Protein AF-A0A384K757-F1 (afdb_monomer_lite)

Secondary structure (DSSP, 8-state):
----------PPPPP--------TT----BTTB---SSTHHHHHHHHHHHHH--TT----

Structure (mmCIF, N/CA/C/O backbone):
data_AF-A0A384K757-F1
#
_entry.id   AF-A0A384K757-F1
#
loop_
_atom_site.group_PDB
_atom_site.id
_atom_site.type_symbol
_atom_site.label_atom_id
_atom_site.label_alt_id
_atom_site.label_comp_id
_atom_site.label_asym_id
_atom_site.label_entity_id
_atom_site.label_seq_id
_atom_site.pdbx_PDB_ins_code
_atom_site.Cartn_x
_atom_site.Cartn_y
_atom_site.Cartn_z
_atom_site.occupancy
_ato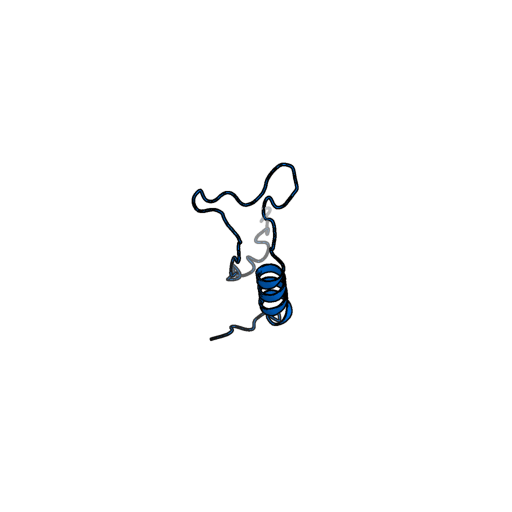m_site.B_iso_or_equiv
_atom_site.auth_seq_id
_atom_site.auth_comp_id
_atom_site.auth_asym_id
_atom_site.auth_atom_id
_atom_site.pdbx_PDB_model_num
ATOM 1 N N . MET A 1 1 ? 37.385 18.719 -32.534 1.00 42.56 1 MET A N 1
ATOM 2 C CA . MET A 1 1 ? 35.932 18.485 -32.677 1.00 42.56 1 MET A CA 1
ATOM 3 C C . MET A 1 1 ? 35.574 17.350 -31.737 1.00 42.56 1 MET A C 1
ATOM 5 O O . MET A 1 1 ? 35.935 16.219 -32.022 1.00 42.56 1 MET A O 1
ATOM 9 N N . SER A 1 2 ? 35.016 17.666 -30.568 1.00 47.31 2 SER A N 1
ATOM 10 C CA . SER A 1 2 ? 34.695 16.668 -29.542 1.00 47.31 2 SER A CA 1
ATOM 11 C C . SER A 1 2 ? 33.220 16.300 -29.673 1.00 47.31 2 SER A C 1
ATOM 13 O O . SER A 1 2 ? 32.356 17.130 -29.398 1.00 47.31 2 SER A O 1
ATOM 15 N N . THR A 1 3 ? 32.918 15.102 -30.166 1.00 59.66 3 THR A N 1
ATOM 16 C CA . THR A 1 3 ? 31.545 14.594 -30.240 1.00 59.66 3 THR A CA 1
ATOM 17 C C . THR A 1 3 ? 31.220 13.895 -28.925 1.00 59.66 3 THR A C 1
ATOM 19 O O . THR A 1 3 ? 31.680 12.782 -28.676 1.00 59.66 3 THR A O 1
ATOM 22 N N . ASN A 1 4 ? 30.453 14.569 -28.067 1.00 64.00 4 ASN A N 1
ATOM 23 C CA . ASN A 1 4 ? 29.940 14.005 -26.820 1.00 64.00 4 ASN A CA 1
ATOM 24 C C . ASN A 1 4 ? 28.910 12.907 -27.125 1.00 64.00 4 ASN A C 1
ATOM 26 O O . ASN A 1 4 ? 27.719 13.172 -27.270 1.00 64.00 4 ASN A O 1
ATOM 30 N N . SER A 1 5 ? 29.373 11.664 -27.202 1.00 63.81 5 SER A N 1
ATOM 31 C CA . SER A 1 5 ? 28.531 10.473 -27.315 1.00 63.81 5 SER A CA 1
ATOM 32 C C . SER A 1 5 ? 27.951 10.102 -25.944 1.00 63.81 5 SER A C 1
ATOM 34 O O . SER A 1 5 ? 28.383 9.134 -25.327 1.00 63.81 5 SER A O 1
ATOM 36 N N . ASN A 1 6 ? 26.984 10.872 -25.436 1.00 61.81 6 ASN A N 1
ATOM 37 C CA . ASN A 1 6 ? 26.142 10.447 -24.308 1.00 61.81 6 ASN A CA 1
ATOM 38 C C . ASN A 1 6 ? 24.686 10.295 -24.754 1.00 61.81 6 ASN A C 1
ATOM 40 O O . ASN A 1 6 ? 23.782 10.970 -24.281 1.00 61.81 6 ASN A O 1
ATOM 44 N N . ILE A 1 7 ? 24.466 9.386 -25.694 1.00 62.56 7 ILE A N 1
ATOM 45 C CA . ILE A 1 7 ? 23.165 8.739 -25.862 1.00 62.56 7 ILE A CA 1
ATOM 46 C C . ILE A 1 7 ? 23.257 7.424 -25.101 1.00 62.56 7 ILE A C 1
ATOM 48 O O . ILE A 1 7 ? 23.425 6.349 -25.670 1.00 62.56 7 ILE A O 1
ATOM 52 N N . SER A 1 8 ? 23.254 7.548 -23.770 1.00 56.25 8 SER A N 1
ATOM 53 C CA . SER A 1 8 ? 23.054 6.413 -22.877 1.00 56.25 8 SER A CA 1
ATOM 54 C C . SER A 1 8 ? 21.756 5.734 -23.305 1.00 56.25 8 SER A C 1
ATOM 56 O O . SER A 1 8 ? 20.719 6.389 -23.391 1.00 56.25 8 SER A O 1
ATOM 58 N N . ALA A 1 9 ? 21.859 4.457 -23.667 1.00 60.16 9 ALA A N 1
ATOM 59 C CA . ALA A 1 9 ? 20.792 3.639 -24.219 1.00 60.16 9 ALA A CA 1
ATOM 60 C C . ALA A 1 9 ? 19.453 3.909 -23.517 1.00 60.16 9 ALA A C 1
ATOM 62 O O . ALA A 1 9 ? 19.293 3.613 -22.332 1.00 60.16 9 ALA A O 1
ATOM 63 N N . MET A 1 10 ? 18.503 4.490 -24.253 1.00 57.81 10 MET A N 1
ATOM 64 C CA . MET A 1 10 ? 17.132 4.671 -23.795 1.00 57.81 10 MET A CA 1
ATOM 65 C C . MET A 1 10 ? 16.522 3.275 -23.655 1.00 57.81 10 MET A C 1
ATOM 67 O O . MET A 1 10 ? 16.049 2.695 -24.633 1.00 57.81 10 MET A O 1
ATOM 71 N N . ALA A 1 11 ? 16.607 2.691 -22.460 1.00 67.19 11 ALA A N 1
ATOM 72 C CA . ALA A 1 11 ? 15.894 1.461 -22.168 1.00 67.19 11 ALA A CA 1
ATOM 73 C C . ALA A 1 11 ? 14.401 1.718 -22.443 1.00 67.19 11 ALA A C 1
ATOM 75 O O . ALA A 1 11 ? 13.881 2.751 -22.007 1.00 67.19 11 ALA A O 1
ATOM 76 N N . PRO A 1 12 ? 13.713 0.842 -23.192 1.00 75.88 12 PRO A N 1
ATOM 77 C CA . PRO A 1 12 ? 12.300 1.035 -23.487 1.00 75.88 12 PRO A CA 1
ATOM 78 C C . PRO A 1 12 ? 11.509 1.175 -22.179 1.00 75.88 12 PRO A C 1
ATOM 80 O O . PRO A 1 12 ? 11.742 0.422 -21.228 1.00 75.88 12 PRO A O 1
ATOM 83 N N . ILE A 1 13 ? 10.603 2.159 -22.120 1.00 78.75 13 ILE A N 1
ATOM 84 C CA . ILE A 1 13 ? 9.763 2.398 -20.940 1.00 78.75 13 ILE A CA 1
ATOM 85 C C . ILE A 1 13 ? 8.958 1.127 -20.674 1.00 78.75 13 ILE A C 1
ATOM 87 O O . ILE A 1 13 ? 8.235 0.638 -21.540 1.00 78.75 13 ILE A O 1
ATOM 91 N N . LYS A 1 14 ? 9.137 0.561 -19.480 1.00 79.94 14 LYS A N 1
ATOM 92 C CA . LYS A 1 14 ? 8.492 -0.688 -19.094 1.00 79.94 14 LYS A CA 1
ATOM 93 C C . LYS A 1 14 ? 7.103 -0.398 -18.546 1.00 79.94 14 LYS A C 1
ATOM 95 O O . LYS A 1 14 ? 6.970 0.310 -17.549 1.00 79.94 14 LYS A O 1
ATOM 100 N N . GLU A 1 15 ? 6.100 -1.001 -19.168 1.00 82.69 15 GLU A N 1
ATOM 101 C CA . GLU A 1 15 ? 4.732 -1.007 -18.659 1.00 82.69 15 GLU A CA 1
ATOM 102 C C . GLU A 1 15 ? 4.694 -1.604 -17.246 1.00 82.69 15 GLU A C 1
ATOM 104 O O . GLU A 1 15 ? 5.284 -2.659 -16.978 1.00 82.69 15 GLU A O 1
ATOM 109 N N . PHE A 1 16 ? 4.015 -0.916 -16.328 1.00 83.75 16 PHE A N 1
ATOM 110 C CA . PHE A 1 16 ? 3.876 -1.345 -14.942 1.00 83.75 16 PHE A CA 1
ATOM 111 C C . PHE A 1 16 ? 2.428 -1.217 -14.477 1.00 83.75 16 PHE A C 1
ATOM 113 O O . PHE A 1 16 ? 1.708 -0.288 -14.832 1.00 83.75 16 PHE A O 1
ATOM 120 N N . THR A 1 17 ? 2.005 -2.155 -13.636 1.00 87.81 17 THR A N 1
ATOM 121 C CA . THR A 1 17 ? 0.673 -2.145 -13.032 1.00 87.81 17 THR A CA 1
ATOM 122 C C . THR A 1 17 ? 0.777 -1.652 -11.595 1.00 87.81 17 THR A C 1
ATOM 124 O O . THR A 1 17 ? 1.466 -2.258 -10.774 1.00 87.81 17 THR A O 1
ATOM 127 N N . LEU A 1 18 ? 0.078 -0.562 -11.277 1.00 88.50 18 LEU A N 1
ATOM 128 C CA . LEU A 1 18 ? -0.031 -0.057 -9.911 1.00 88.50 18 LEU A CA 1
ATOM 129 C C . LEU A 1 18 ? -1.223 -0.709 -9.202 1.00 88.50 18 LEU A C 1
ATOM 131 O O . LEU A 1 18 ? -2.362 -0.590 -9.646 1.00 88.50 18 LEU A O 1
ATOM 135 N N . ILE A 1 19 ? -0.962 -1.361 -8.071 1.00 89.31 19 ILE A N 1
ATOM 136 C CA . ILE A 1 19 ? -1.990 -1.922 -7.189 1.00 89.31 19 ILE A CA 1
ATOM 137 C C . ILE A 1 19 ? -1.910 -1.179 -5.859 1.00 89.31 19 ILE A C 1
ATOM 139 O O . ILE A 1 19 ? -0.855 -1.154 -5.228 1.00 89.31 19 ILE A O 1
ATOM 143 N N . VAL A 1 20 ? -3.022 -0.585 -5.426 1.00 89.19 20 VAL A N 1
ATOM 144 C CA . VAL A 1 20 ? -3.08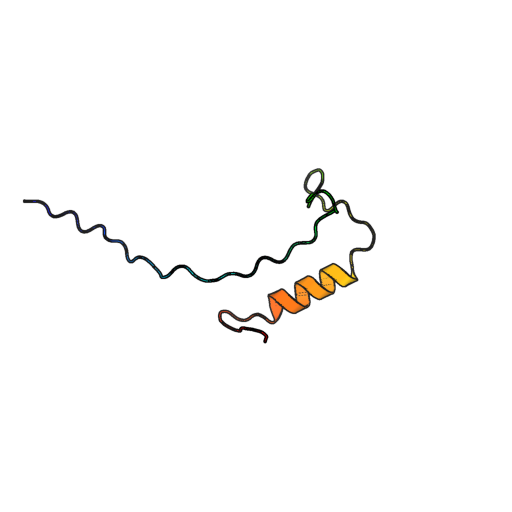5 0.232 -4.209 1.00 89.19 20 VAL A CA 1
ATOM 145 C C . VAL A 1 20 ? -4.368 -0.049 -3.432 1.00 89.19 20 VAL A C 1
ATOM 147 O O . VAL A 1 20 ? -5.431 -0.240 -4.017 1.00 89.19 20 VAL A O 1
ATOM 150 N N . ALA A 1 21 ? -4.266 -0.056 -2.103 1.00 87.50 21 ALA A N 1
ATOM 151 C CA . ALA A 1 21 ? -5.417 0.095 -1.222 1.00 87.50 21 ALA A CA 1
ATOM 152 C C . ALA A 1 21 ? -5.537 1.582 -0.867 1.00 87.50 21 ALA A C 1
ATOM 154 O O . ALA A 1 21 ? -4.595 2.169 -0.332 1.00 87.50 21 ALA A O 1
ATOM 155 N N . ALA A 1 22 ? -6.673 2.195 -1.195 1.00 88.31 22 ALA A N 1
ATOM 156 C CA . ALA A 1 22 ? -6.942 3.611 -0.967 1.00 88.31 22 ALA A CA 1
ATOM 157 C C . ALA A 1 22 ? -8.301 3.782 -0.274 1.00 88.31 22 ALA A C 1
ATOM 159 O O . ALA A 1 22 ? -9.226 2.999 -0.478 1.00 88.31 22 ALA A O 1
ATOM 160 N N . THR A 1 23 ? -8.427 4.811 0.561 1.00 85.50 23 THR A N 1
ATOM 161 C CA . THR A 1 23 ? -9.735 5.258 1.065 1.00 85.50 23 THR A CA 1
ATOM 162 C C . THR A 1 23 ? -10.531 5.945 -0.052 1.00 85.50 23 THR A C 1
ATOM 164 O O . THR A 1 23 ? -9.960 6.350 -1.061 1.00 85.50 23 THR A O 1
ATOM 167 N N . ASN A 1 24 ? -11.828 6.195 0.156 1.00 86.62 24 ASN A N 1
ATOM 168 C CA . ASN A 1 24 ? -12.670 6.931 -0.809 1.00 86.62 24 ASN A CA 1
ATOM 169 C C . ASN A 1 24 ? -12.168 8.358 -1.112 1.00 86.62 24 ASN A C 1
ATOM 171 O O . ASN A 1 24 ? -12.597 8.976 -2.078 1.00 86.62 24 ASN A O 1
ATOM 175 N N . LYS A 1 25 ? -11.269 8.888 -0.273 1.00 90.56 25 LYS A N 1
ATOM 176 C CA . LYS A 1 25 ? -10.594 10.178 -0.463 1.00 90.56 25 LYS A CA 1
ATOM 177 C C . LYS A 1 25 ? -9.171 10.029 -1.015 1.00 90.56 25 LYS A C 1
ATOM 179 O O . LYS A 1 25 ? -8.377 10.951 -0.889 1.00 90.56 25 LYS A O 1
ATOM 184 N N . MET A 1 26 ? -8.824 8.865 -1.565 1.00 85.75 26 MET A N 1
ATOM 185 C CA . MET A 1 26 ? -7.501 8.531 -2.110 1.00 85.75 26 MET A CA 1
ATOM 186 C C . MET A 1 26 ? -6.342 8.541 -1.092 1.00 85.75 26 MET A C 1
ATOM 188 O O . MET A 1 26 ? -5.175 8.523 -1.469 1.00 85.75 26 MET A O 1
ATOM 192 N N . GLY A 1 27 ? -6.632 8.522 0.213 1.00 86.56 27 GLY A N 1
ATOM 193 C CA . GLY A 1 27 ? -5.608 8.386 1.256 1.00 86.56 27 GLY A CA 1
ATOM 194 C C . GLY A 1 27 ? -5.121 6.940 1.402 1.00 86.56 27 GLY A C 1
ATOM 195 O O . GLY A 1 27 ? -5.952 6.032 1.444 1.00 86.56 27 GLY A O 1
ATOM 196 N N . VAL A 1 28 ? -3.803 6.738 1.521 1.00 86.81 28 VAL A N 1
ATOM 197 C CA . VAL A 1 28 ? -3.143 5.410 1.564 1.00 86.81 28 VAL A CA 1
ATOM 198 C C . VAL A 1 28 ? -2.506 5.059 2.914 1.00 86.81 28 VAL A C 1
ATOM 200 O O . VAL A 1 28 ? -2.205 3.900 3.178 1.00 86.81 28 VAL A O 1
ATOM 203 N N . GLY A 1 29 ? -2.282 6.046 3.782 1.00 84.69 29 GLY A N 1
ATOM 204 C CA . GLY A 1 29 ? -1.474 5.891 4.990 1.00 84.69 29 GLY A CA 1
ATOM 205 C C . GLY A 1 29 ? -1.728 7.007 6.001 1.00 84.69 29 GLY A C 1
ATOM 206 O O . GLY A 1 29 ? -2.208 8.081 5.640 1.00 84.69 29 GLY A O 1
ATOM 207 N N . LYS A 1 30 ? -1.387 6.770 7.269 1.00 83.88 30 LYS A N 1
ATOM 208 C CA . LYS A 1 30 ? -1.364 7.785 8.330 1.00 83.88 30 LYS A CA 1
ATOM 209 C C . LYS A 1 30 ? -0.147 7.544 9.227 1.00 83.88 30 LYS A C 1
ATOM 211 O O . LYS A 1 30 ? -0.036 6.486 9.834 1.00 83.88 30 LYS A O 1
ATOM 216 N N . GLY A 1 31 ? 0.760 8.521 9.312 1.00 83.69 31 GLY A N 1
ATOM 217 C CA . GLY A 1 31 ? 1.903 8.487 10.241 1.00 83.69 31 GLY A CA 1
ATOM 218 C C . GLY A 1 31 ? 2.891 7.332 10.022 1.00 83.69 31 GLY A C 1
ATOM 219 O O . GLY A 1 31 ? 3.352 6.746 10.992 1.00 83.69 31 GLY A O 1
ATOM 220 N N . GLY A 1 32 ? 3.167 6.950 8.769 1.00 81.50 32 GLY A N 1
ATOM 221 C CA . GLY A 1 32 ? 4.043 5.810 8.442 1.00 81.50 32 GLY A CA 1
ATOM 222 C C . GLY A 1 32 ? 3.388 4.434 8.617 1.00 81.50 32 GLY A C 1
ATOM 223 O O . GLY A 1 32 ? 3.988 3.418 8.279 1.00 81.50 32 GLY A O 1
ATOM 224 N N . GLY A 1 33 ? 2.145 4.403 9.100 1.00 78.88 33 GLY A N 1
ATOM 225 C CA . GLY A 1 33 ? 1.326 3.210 9.214 1.00 78.88 33 GLY A CA 1
ATOM 226 C C . GLY A 1 33 ? 0.187 3.181 8.202 1.00 78.88 33 GLY A C 1
ATOM 227 O O . GLY A 1 33 ? -0.229 4.188 7.620 1.00 78.88 33 GLY A O 1
ATOM 228 N N . LEU A 1 34 ? -0.351 1.986 8.029 1.00 78.19 34 LEU A N 1
ATOM 229 C CA . LEU A 1 34 ? -1.558 1.727 7.270 1.00 78.19 34 LEU A CA 1
ATOM 230 C C . LEU A 1 34 ? -2.766 1.902 8.224 1.00 78.19 34 LEU A C 1
ATOM 232 O O . LEU A 1 34 ? -2.835 1.191 9.223 1.00 78.19 34 LEU A O 1
ATOM 236 N N . PRO A 1 35 ? -3.704 2.839 7.974 1.00 70.69 35 PRO A N 1
ATOM 237 C CA . PRO A 1 35 ? -4.748 3.220 8.937 1.00 70.69 35 PRO A CA 1
ATOM 238 C C . PRO A 1 35 ? -5.897 2.202 9.075 1.00 70.69 35 PRO A C 1
ATOM 240 O O . PRO A 1 35 ? -6.873 2.474 9.769 1.00 70.69 35 PRO A O 1
ATOM 243 N N . TRP A 1 36 ? -5.819 1.056 8.397 1.00 74.94 36 TRP A N 1
ATOM 244 C CA . TRP A 1 36 ? -6.900 0.073 8.293 1.00 74.94 36 TRP A CA 1
ATOM 245 C C . TRP A 1 36 ? -6.799 -1.011 9.366 1.00 74.94 36 TRP A C 1
ATOM 247 O O . TRP A 1 36 ? -5.757 -1.641 9.552 1.00 74.94 36 TRP A O 1
ATOM 257 N N . THR A 1 37 ? -7.929 -1.304 10.002 1.00 75.56 37 THR A N 1
ATOM 258 C CA . THR A 1 37 ? -8.132 -2.496 10.826 1.00 75.56 37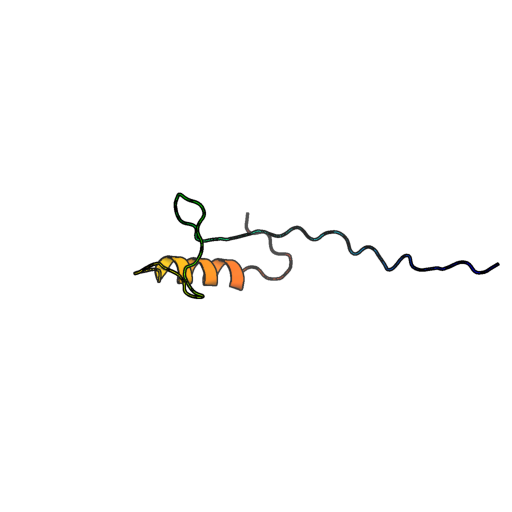 THR A CA 1
ATOM 259 C C . THR A 1 37 ? -8.719 -3.616 9.951 1.00 75.56 37 THR A C 1
ATOM 261 O O . THR A 1 37 ? -9.599 -3.374 9.133 1.00 75.56 37 THR A O 1
ATOM 264 N N . GLY A 1 38 ? -8.223 -4.856 10.076 1.00 74.88 38 GLY A N 1
ATOM 265 C CA . GLY A 1 38 ? -8.817 -6.020 9.387 1.00 74.88 38 GLY A CA 1
ATOM 266 C C . GLY A 1 38 ? -8.315 -6.350 7.969 1.00 74.88 38 GLY A C 1
ATOM 267 O O . GLY A 1 38 ? -8.952 -7.137 7.281 1.00 74.88 38 GLY A O 1
ATOM 268 N N . LEU A 1 39 ? -7.146 -5.850 7.557 1.00 82.00 39 LEU A N 1
ATOM 269 C CA . LEU A 1 39 ? -6.613 -5.914 6.181 1.00 82.00 39 LEU A CA 1
ATOM 270 C C . LEU A 1 39 ? -6.029 -7.278 5.721 1.00 82.00 39 LEU A C 1
ATOM 272 O O . LEU A 1 39 ? -5.192 -7.346 4.819 1.00 82.00 39 LEU A O 1
ATOM 276 N N . ARG A 1 40 ? -6.363 -8.393 6.384 1.00 82.12 40 ARG A N 1
ATOM 277 C CA . ARG A 1 40 ? -5.669 -9.682 6.149 1.00 82.12 40 ARG A CA 1
ATOM 278 C C . ARG A 1 40 ? -5.950 -10.256 4.761 1.00 82.12 40 ARG A C 1
ATOM 280 O O . ARG A 1 40 ? -5.054 -10.837 4.152 1.00 82.12 40 ARG A O 1
ATOM 287 N N . LYS A 1 41 ? -7.181 -10.107 4.264 1.00 85.00 41 LYS A N 1
ATOM 288 C CA . LYS A 1 41 ? -7.595 -10.647 2.959 1.00 85.00 41 LYS A CA 1
ATOM 289 C C . LYS A 1 41 ? -6.957 -9.864 1.817 1.00 85.00 41 LYS A C 1
ATOM 291 O O . LYS A 1 41 ? -6.487 -10.449 0.848 1.00 85.00 41 LYS A O 1
ATOM 296 N N . GLU A 1 42 ? -6.881 -8.554 1.970 1.00 87.69 42 GLU A N 1
ATOM 297 C CA . GLU A 1 42 ? -6.311 -7.609 1.021 1.00 87.69 42 GLU A CA 1
ATOM 298 C C . GLU A 1 42 ? -4.788 -7.767 0.978 1.00 87.69 42 GLU A C 1
ATOM 300 O O . GLU A 1 42 ? -4.206 -7.792 -0.102 1.00 87.69 42 GLU A O 1
ATOM 305 N N . MET A 1 43 ? -4.138 -7.991 2.128 1.00 86.38 43 MET A N 1
ATOM 306 C CA . MET A 1 43 ? -2.718 -8.358 2.177 1.00 86.38 43 MET A CA 1
ATOM 307 C C . MET A 1 43 ? -2.446 -9.721 1.535 1.00 86.38 43 MET A C 1
ATOM 309 O O . MET A 1 43 ? -1.468 -9.861 0.800 1.00 86.38 43 MET A O 1
ATOM 313 N N . ALA A 1 44 ? -3.323 -10.710 1.731 1.00 88.19 44 ALA A N 1
ATOM 314 C CA . ALA A 1 44 ? -3.221 -11.991 1.035 1.00 88.19 44 ALA A CA 1
ATOM 315 C C . ALA A 1 44 ? -3.414 -11.840 -0.487 1.00 88.19 44 ALA A C 1
ATOM 317 O O . ALA A 1 44 ? -2.690 -12.465 -1.263 1.00 88.19 44 ALA A O 1
ATOM 318 N N . TYR A 1 45 ? -4.343 -10.984 -0.929 1.00 89.06 45 TYR A N 1
ATOM 319 C CA . TYR A 1 45 ? -4.536 -10.648 -2.340 1.00 89.06 45 TYR A CA 1
ATOM 320 C C . TYR A 1 45 ? -3.293 -9.983 -2.929 1.00 89.06 45 TYR A C 1
ATOM 322 O O . TYR A 1 45 ? -2.752 -10.473 -3.919 1.00 89.06 45 TYR A O 1
ATOM 330 N N . PHE A 1 46 ? -2.806 -8.916 -2.290 1.00 88.25 46 PHE A N 1
ATOM 331 C CA . PHE A 1 46 ? -1.625 -8.182 -2.729 1.00 88.25 46 PHE A CA 1
ATOM 332 C C . PHE A 1 46 ? -0.418 -9.113 -2.855 1.00 88.25 46 PHE A C 1
ATOM 334 O O . PHE A 1 46 ? 0.233 -9.145 -3.900 1.00 88.25 46 PHE A O 1
ATOM 341 N N . ALA A 1 47 ? -0.172 -9.940 -1.834 1.00 89.31 47 ALA A N 1
ATOM 342 C CA . ALA A 1 47 ? 0.892 -10.935 -1.858 1.00 89.31 47 ALA A CA 1
ATOM 343 C C . ALA A 1 47 ? 0.710 -11.949 -2.997 1.00 89.31 47 ALA A C 1
ATOM 345 O O . ALA A 1 47 ? 1.675 -12.276 -3.678 1.00 89.31 47 ALA A O 1
ATOM 346 N N . ARG A 1 48 ? -0.511 -12.441 -3.240 1.00 87.25 48 ARG A N 1
ATOM 347 C CA . ARG A 1 48 ? -0.780 -13.397 -4.322 1.00 87.25 48 ARG A CA 1
ATOM 348 C C . ARG A 1 48 ? -0.527 -12.795 -5.703 1.00 87.25 48 ARG A C 1
ATOM 350 O O . ARG A 1 48 ? 0.052 -13.476 -6.545 1.00 87.25 48 ARG A O 1
ATOM 357 N N . VAL A 1 49 ? -0.970 -11.564 -5.940 1.00 86.12 49 VAL A N 1
ATOM 358 C CA . VAL A 1 49 ? -0.868 -10.916 -7.255 1.00 86.12 49 VAL A CA 1
ATOM 359 C C . VAL A 1 49 ? 0.570 -10.505 -7.556 1.00 86.12 49 VAL A C 1
ATOM 361 O O . VAL A 1 49 ? 1.083 -10.825 -8.623 1.00 86.12 49 VAL A O 1
ATOM 364 N N . THR A 1 50 ? 1.259 -9.884 -6.598 1.00 86.19 50 THR A N 1
ATOM 365 C CA . THR A 1 50 ? 2.637 -9.409 -6.805 1.00 86.19 50 THR A CA 1
ATOM 366 C C . THR A 1 50 ? 3.668 -10.534 -6.822 1.00 86.19 50 THR A C 1
ATOM 368 O O . THR A 1 50 ? 4.637 -10.445 -7.566 1.00 86.19 50 THR A O 1
ATOM 371 N N . LYS A 1 51 ? 3.467 -11.623 -6.063 1.00 83.44 51 LYS A N 1
ATOM 372 C CA . LYS A 1 51 ? 4.412 -12.756 -6.054 1.00 83.44 51 LYS A CA 1
ATOM 373 C C . LYS A 1 51 ? 4.276 -13.685 -7.259 1.00 83.44 51 LYS A C 1
ATOM 375 O O . LYS A 1 51 ? 5.248 -14.337 -7.618 1.00 83.44 51 LYS A O 1
ATOM 380 N N . ARG A 1 52 ? 3.079 -13.801 -7.849 1.00 68.00 52 ARG A N 1
ATOM 381 C CA . ARG A 1 52 ? 2.859 -14.632 -9.050 1.00 68.00 52 ARG A CA 1
ATOM 382 C C . ARG A 1 52 ? 3.223 -13.912 -10.344 1.00 68.00 52 ARG A C 1
ATOM 384 O O . ARG A 1 52 ? 3.474 -14.579 -11.342 1.00 68.00 52 ARG A O 1
ATOM 391 N N . ALA A 1 53 ? 3.272 -12.584 -10.324 1.00 61.12 53 ALA A N 1
ATOM 392 C CA . ALA A 1 53 ? 3.801 -11.796 -11.422 1.00 61.12 53 ALA A CA 1
ATOM 393 C C . ALA A 1 53 ? 5.332 -11.951 -11.474 1.00 61.12 53 ALA A C 1
ATOM 395 O O . ALA A 1 53 ? 6.080 -11.169 -10.892 1.00 61.12 53 ALA A O 1
ATOM 396 N N . GLY A 1 54 ? 5.812 -12.992 -12.158 1.00 61.19 54 GLY A N 1
ATOM 397 C CA . GLY A 1 54 ? 7.197 -13.023 -12.622 1.00 61.19 54 GLY A CA 1
ATOM 398 C C . GLY A 1 54 ? 7.452 -11.848 -13.582 1.00 61.19 54 GLY A C 1
ATOM 399 O O . GLY A 1 54 ? 6.502 -11.363 -14.208 1.00 61.19 54 GLY A O 1
ATOM 400 N N . PRO A 1 55 ? 8.700 -11.365 -13.728 1.00 57.72 55 PRO A N 1
ATOM 401 C CA . PRO A 1 55 ? 9.002 -10.293 -14.670 1.00 57.72 55 PRO A CA 1
ATOM 402 C C . PRO A 1 55 ? 8.508 -10.668 -16.078 1.00 57.72 55 PRO A C 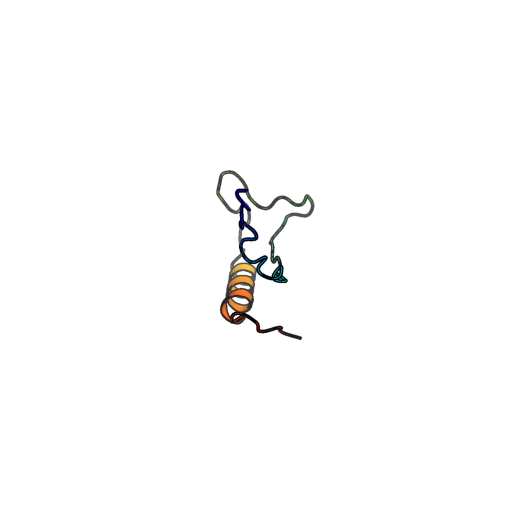1
ATOM 404 O O . PRO A 1 55 ? 9.034 -11.595 -16.684 1.00 57.72 55 PRO A O 1
ATOM 407 N N . GLY A 1 56 ? 7.500 -9.953 -16.592 1.00 57.81 56 GLY A N 1
ATOM 408 C CA . GLY A 1 56 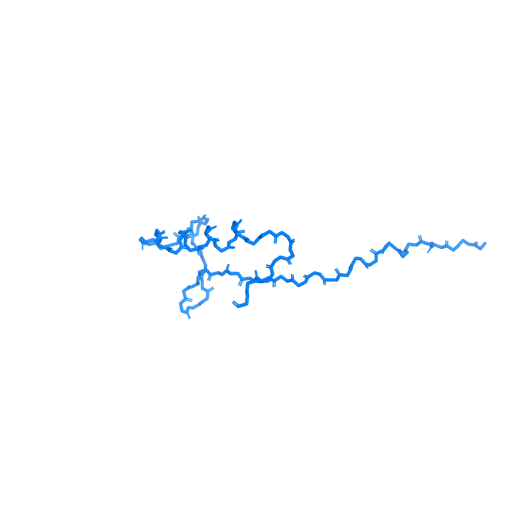? 6.963 -10.156 -17.946 1.00 57.81 56 GLY A CA 1
ATOM 409 C C . GLY A 1 56 ? 5.725 -11.055 -18.071 1.00 57.81 56 GLY A C 1
ATOM 410 O O . GLY A 1 56 ? 5.312 -11.318 -19.195 1.00 57.81 56 GLY A O 1
ATOM 411 N N . VAL A 1 57 ? 5.109 -11.510 -16.973 1.00 57.41 57 VAL A N 1
ATOM 412 C CA . VAL A 1 57 ? 3.852 -12.280 -17.046 1.00 57.41 57 VAL A CA 1
ATOM 413 C C . VAL A 1 57 ? 2.642 -11.353 -16.919 1.00 57.41 57 VAL A C 1
ATOM 415 O O . VAL A 1 57 ? 2.369 -10.811 -15.849 1.00 57.41 57 VAL A O 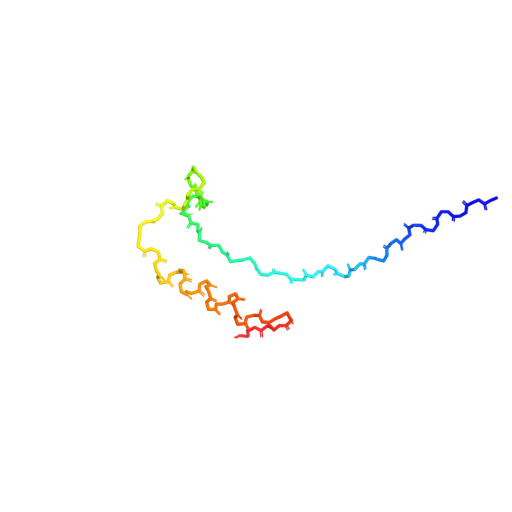1
ATOM 418 N N . CYS A 1 58 ? 1.900 -11.205 -18.014 1.00 46.69 58 CYS A N 1
ATOM 419 C CA . CYS A 1 58 ? 0.559 -10.631 -18.042 1.00 46.69 58 CYS A CA 1
ATOM 420 C C . CYS A 1 58 ? -0.462 -11.711 -17.649 1.00 46.69 58 CYS A C 1
ATOM 422 O O . CYS A 1 58 ? -0.595 -12.732 -18.319 1.00 46.69 58 CYS A O 1
ATOM 424 N N . ILE A 1 59 ? -1.167 -11.500 -16.536 1.00 53.56 59 ILE A N 1
ATOM 425 C CA . ILE A 1 59 ? -2.355 -12.290 -16.201 1.00 53.56 59 ILE A CA 1
ATOM 426 C C . ILE A 1 59 ? -3.543 -11.674 -16.952 1.00 53.56 59 ILE A C 1
ATOM 428 O O . ILE A 1 59 ? -3.870 -10.512 -16.716 1.00 53.56 59 ILE A O 1
ATOM 432 N N . ALA A 1 60 ? -4.079 -12.424 -17.919 1.00 40.66 60 ALA A N 1
ATOM 433 C CA . ALA A 1 60 ? -5.243 -12.060 -18.731 1.00 40.66 60 ALA A CA 1
ATOM 434 C C . ALA A 1 60 ? -6.551 -12.140 -17.933 1.00 40.66 60 ALA A C 1
ATOM 436 O O . ALA A 1 60 ? -6.630 -12.999 -17.021 1.00 40.66 60 ALA A O 1
#

pLDDT: mean 75.14, std 13.85, range [40.66, 90.56]

Radius of gyration: 19.42 Å; chains: 1; bounding box: 49×33×44 Å

Foldseek 3Di:
DDDPPPPPPPDPDDDDDDDADADPVRDGADPPHGPDDPCPVVVVVVCVVVVPPDPPDDDD

Organism: Botryotinia fuckeliana (strain B05.10) (NCBI:txid332648)

InterPro domains:
  IPR001796 Dihydrofolate reductase domain [PS51330] (15-60)
  IPR024072 Dihydrofolate reductase-like domain superfamily [G3DSA:3.40.430.10] (1-58)
  IPR024072 Dihydrofolate reductase-like domain superfamily [SSF53597] (13-51)

Sequence (60 aa):
MSTNSNISAMAPIKEFTLIVAATNKMGVGKGGGLPWTGLRKEMAYFARVTKRAGPGVCIA